Protein AF-A0A9D9LD03-F1 (afdb_monomer_lite)

pLDDT: mean 94.74, std 6.58, range [60.41, 98.44]

Structure (mmCIF, N/CA/C/O backbone):
data_AF-A0A9D9LD03-F1
#
_entry.id   AF-A0A9D9LD03-F1
#
loop_
_atom_site.group_PDB
_atom_site.id
_atom_site.type_sym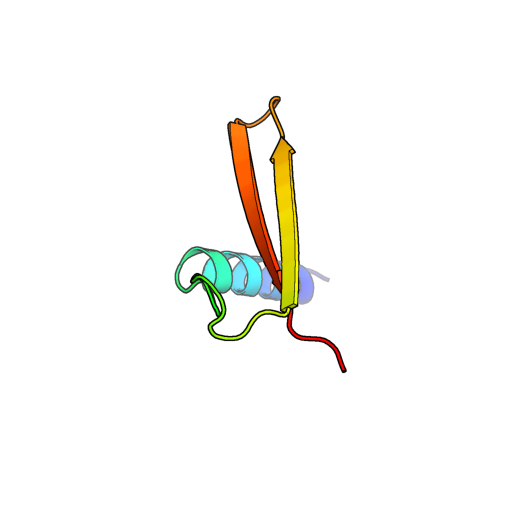bol
_atom_site.label_atom_id
_atom_site.label_alt_id
_atom_site.label_comp_id
_atom_site.label_asym_id
_atom_site.label_entity_id
_atom_site.label_seq_id
_atom_site.pdbx_PDB_ins_code
_atom_site.Cartn_x
_atom_site.Cartn_y
_atom_site.Cartn_z
_atom_site.occupancy
_atom_site.B_iso_or_equiv
_atom_site.auth_seq_id
_atom_site.auth_comp_id
_atom_site.auth_asym_id
_atom_site.auth_atom_id
_atom_site.pdbx_PDB_model_num
ATOM 1 N N . MET A 1 1 ? -27.313 7.962 5.403 1.00 60.41 1 MET A N 1
ATOM 2 C CA . MET A 1 1 ? -25.933 8.482 5.572 1.00 60.41 1 MET A CA 1
ATOM 3 C C . MET A 1 1 ? -25.072 7.597 6.481 1.00 60.41 1 MET A C 1
ATOM 5 O O . MET A 1 1 ? -23.865 7.616 6.290 1.00 60.41 1 MET A O 1
ATOM 9 N N . SER A 1 2 ? -25.638 6.824 7.425 1.00 71.44 2 SER A N 1
ATOM 10 C CA . SER A 1 2 ? -24.894 5.825 8.226 1.00 71.44 2 SER A CA 1
ATOM 11 C C . SER A 1 2 ? -24.458 4.603 7.410 1.00 71.44 2 SER A C 1
ATOM 13 O O . SER A 1 2 ? -23.303 4.211 7.484 1.00 71.44 2 SER A O 1
ATOM 15 N N . ASP A 1 3 ? -25.344 4.099 6.553 1.00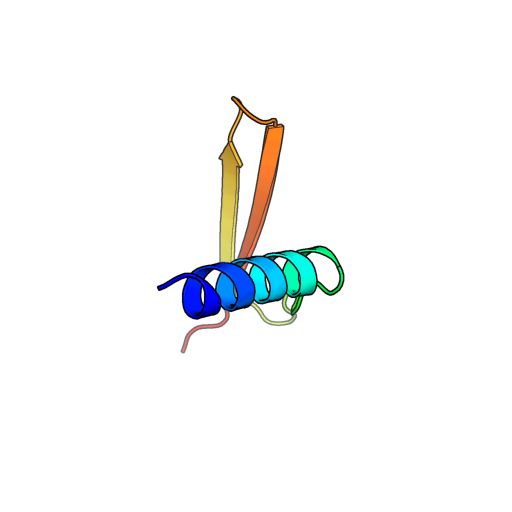 82.94 3 ASP A N 1
ATOM 16 C CA . ASP A 1 3 ? -25.143 2.885 5.745 1.00 82.94 3 ASP A CA 1
ATOM 17 C C . ASP A 1 3 ? -2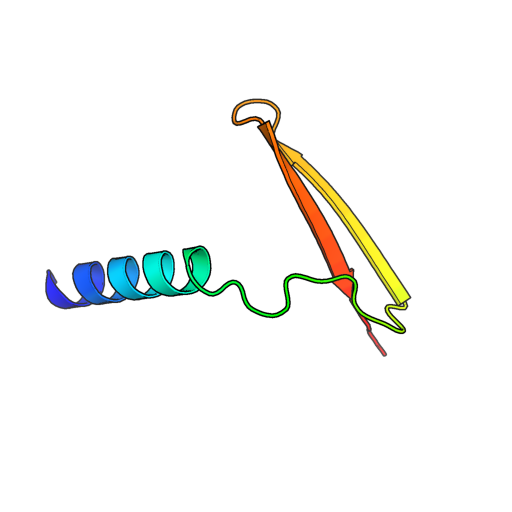3.873 2.937 4.872 1.00 82.94 3 ASP A C 1
ATOM 19 O O . ASP A 1 3 ? -23.032 2.046 4.885 1.00 82.94 3 ASP A O 1
ATOM 23 N N . LEU A 1 4 ? -23.630 4.076 4.213 1.00 88.94 4 LEU A N 1
ATOM 24 C CA . LEU A 1 4 ? -22.423 4.255 3.404 1.00 88.94 4 LEU A CA 1
ATOM 25 C C . LEU A 1 4 ? -21.132 4.225 4.250 1.00 88.94 4 LEU A C 1
ATOM 27 O O . LEU A 1 4 ? -20.104 3.734 3.793 1.00 88.94 4 LEU A O 1
ATOM 31 N N . ARG A 1 5 ? -21.168 4.741 5.488 1.00 90.69 5 ARG A N 1
ATOM 32 C CA . ARG A 1 5 ? -20.015 4.702 6.403 1.00 90.69 5 ARG A CA 1
ATOM 33 C C . ARG A 1 5 ? -19.739 3.275 6.872 1.00 90.69 5 ARG A C 1
ATOM 35 O O . ARG A 1 5 ? -18.575 2.890 6.939 1.00 90.69 5 ARG A O 1
ATOM 42 N N . GLU A 1 6 ? -20.789 2.523 7.182 1.00 92.25 6 GLU A N 1
ATOM 43 C CA . GLU A 1 6 ? -20.695 1.114 7.570 1.00 92.25 6 GLU A CA 1
ATOM 44 C C . GLU A 1 6 ? -20.095 0.282 6.431 1.00 92.25 6 GLU A C 1
ATOM 46 O O . GLU A 1 6 ? -19.104 -0.416 6.651 1.00 92.25 6 GLU A O 1
ATOM 51 N N . LEU A 1 7 ? -20.579 0.476 5.199 1.00 93.06 7 LEU A N 1
ATOM 52 C CA . LEU A 1 7 ? -20.017 -0.162 4.008 1.00 93.06 7 LEU A CA 1
ATOM 53 C C . LEU A 1 7 ? -18.524 0.156 3.827 1.00 93.06 7 LEU A C 1
ATOM 55 O O . LEU A 1 7 ? -17.720 -0.747 3.603 1.00 93.06 7 LEU A O 1
ATOM 59 N N . TYR A 1 8 ? -18.116 1.426 3.943 1.00 94.62 8 TYR A N 1
ATOM 60 C CA . TYR A 1 8 ? -16.699 1.785 3.822 1.00 94.62 8 TYR A CA 1
ATOM 61 C C . TYR A 1 8 ? -15.836 1.119 4.895 1.00 94.62 8 TYR A C 1
ATOM 63 O O . TYR A 1 8 ? -14.747 0.632 4.589 1.00 94.62 8 TYR A O 1
ATOM 71 N N . GLN A 1 9 ? -16.309 1.079 6.142 1.00 95.25 9 GLN A N 1
ATOM 72 C CA . GLN A 1 9 ? -15.572 0.446 7.230 1.00 95.25 9 GLN A CA 1
ATOM 73 C C . GLN A 1 9 ? -15.406 -1.059 6.992 1.00 95.25 9 GLN A C 1
ATOM 75 O O . GLN A 1 9 ? -14.310 -1.587 7.190 1.00 95.25 9 GLN A O 1
ATOM 80 N N . GLU A 1 10 ? -16.454 -1.738 6.527 1.00 95.56 10 GLU A N 1
ATOM 81 C CA . GLU A 1 10 ? -16.391 -3.156 6.181 1.00 95.56 10 GLU A CA 1
ATOM 82 C C . GLU A 1 10 ? -15.367 -3.418 5.070 1.00 95.56 10 GLU A C 1
ATOM 84 O O . GLU A 1 10 ? -14.509 -4.290 5.213 1.00 95.56 10 GLU A O 1
ATOM 89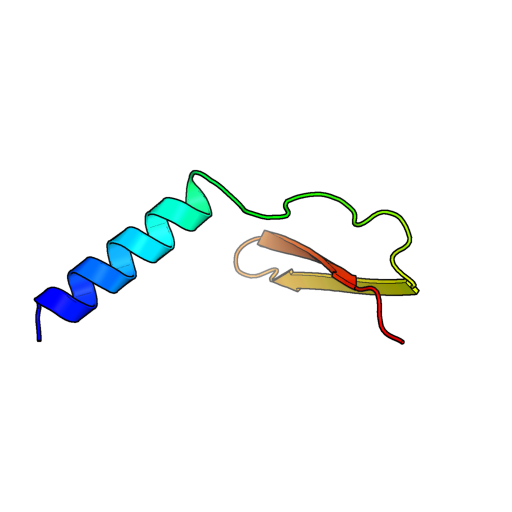 N N . VAL A 1 11 ? -15.384 -2.611 4.005 1.00 95.94 11 VAL A N 1
ATOM 90 C CA . VAL A 1 11 ? -14.446 -2.744 2.881 1.00 95.94 11 VAL A CA 1
ATOM 91 C C . VAL A 1 11 ? -12.996 -2.544 3.325 1.00 95.94 11 VAL A C 1
ATOM 93 O O . VAL A 1 11 ? -12.119 -3.298 2.897 1.00 95.94 11 VAL A O 1
ATOM 96 N N . ILE A 1 12 ? -12.726 -1.560 4.189 1.00 96.12 12 ILE A N 1
ATOM 97 C CA . ILE A 1 12 ? -11.381 -1.326 4.738 1.00 96.12 12 ILE A CA 1
ATOM 98 C C . ILE A 1 12 ? -10.925 -2.538 5.563 1.00 96.12 12 ILE A C 1
ATOM 100 O O . ILE A 1 12 ? -9.805 -3.024 5.388 1.00 96.12 12 ILE A O 1
ATOM 104 N N . LEU A 1 13 ? -11.797 -3.056 6.435 1.00 96.94 13 LEU A N 1
ATOM 105 C CA . LEU A 1 13 ? -11.491 -4.214 7.277 1.00 96.94 13 LEU A CA 1
ATOM 106 C C . LEU A 1 13 ? -11.270 -5.493 6.459 1.00 96.94 13 LEU A C 1
ATOM 108 O O . LEU A 1 13 ? -10.401 -6.289 6.818 1.00 96.94 13 LEU A O 1
ATOM 112 N N . ASP A 1 14 ? -12.014 -5.694 5.370 1.00 97.38 14 ASP A N 1
ATOM 113 C CA . ASP A 1 14 ? -11.808 -6.823 4.457 1.00 97.38 14 ASP A CA 1
ATOM 114 C C . ASP A 1 14 ? -10.422 -6.767 3.804 1.00 97.38 14 ASP A C 1
ATOM 116 O O . ASP A 1 14 ? -9.679 -7.742 3.881 1.00 97.38 14 ASP A O 1
ATOM 120 N N . HIS A 1 15 ? -10.018 -5.618 3.252 1.00 96.88 15 HIS A N 1
ATOM 121 C CA . HIS A 1 15 ? -8.702 -5.474 2.614 1.00 96.88 15 HIS A CA 1
ATOM 122 C C . HIS A 1 15 ? -7.545 -5.632 3.599 1.00 96.88 15 HIS A C 1
ATOM 124 O O . HIS A 1 15 ? -6.505 -6.174 3.231 1.00 96.88 15 HIS A O 1
ATOM 130 N N . TYR A 1 16 ? -7.722 -5.194 4.847 1.00 95.00 16 TYR A N 1
ATOM 131 C CA . TYR A 1 16 ? -6.733 -5.419 5.895 1.00 95.00 16 TYR A CA 1
ATOM 132 C C . TYR A 1 16 ? -6.589 -6.912 6.235 1.00 95.00 16 TYR A C 1
ATOM 134 O O . TYR A 1 16 ? -5.476 -7.418 6.356 1.00 95.00 16 TYR A O 1
ATOM 142 N N . LYS A 1 17 ? -7.709 -7.640 6.368 1.00 96.88 17 LYS A N 1
ATOM 143 C CA . LYS A 1 17 ? -7.703 -9.074 6.714 1.00 96.88 17 LYS A CA 1
ATOM 144 C C . LYS A 1 17 ? -7.303 -9.975 5.546 1.00 96.88 17 LYS A C 1
ATOM 146 O O . LYS A 1 17 ? -6.763 -11.057 5.767 1.00 96.88 17 LYS A O 1
ATOM 151 N N . ARG A 1 18 ? -7.631 -9.574 4.319 1.00 97.12 18 ARG A N 1
ATOM 152 C CA . ARG A 1 18 ? -7.446 -10.339 3.079 1.00 97.12 18 ARG A CA 1
ATOM 153 C C . ARG A 1 18 ? -6.789 -9.443 2.029 1.00 97.12 18 ARG A C 1
ATOM 155 O O . ARG A 1 18 ? -7.442 -9.050 1.057 1.00 97.12 18 ARG A O 1
ATOM 162 N N . PRO A 1 19 ? -5.506 -9.094 2.223 1.00 96.62 19 PRO A N 1
ATOM 163 C CA . PRO A 1 19 ? -4.821 -8.185 1.325 1.00 96.62 19 PRO A CA 1
ATOM 164 C C . PRO A 1 19 ? -4.682 -8.838 -0.051 1.00 96.62 19 PRO A C 1
ATOM 166 O O . PRO A 1 19 ? -4.235 -9.976 -0.199 1.00 96.62 19 PRO A O 1
ATOM 169 N N . ARG A 1 20 ? -5.129 -8.117 -1.075 1.00 96.62 20 ARG A N 1
ATOM 170 C C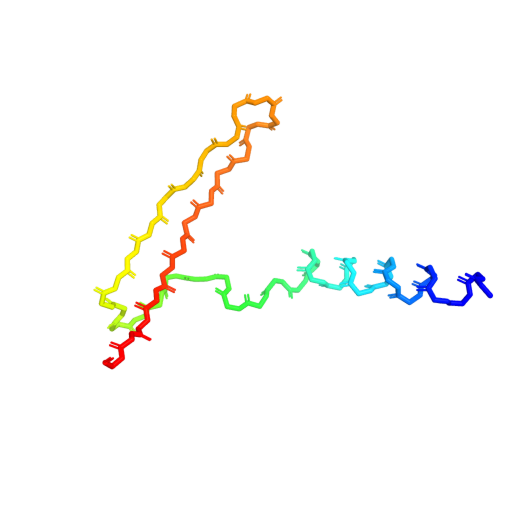A . ARG A 1 20 ? -5.157 -8.595 -2.460 1.00 96.62 20 ARG A CA 1
ATOM 171 C C . ARG A 1 20 ? -3.838 -8.228 -3.124 1.00 96.62 20 ARG A C 1
ATOM 173 O O . ARG A 1 20 ? -3.329 -7.137 -2.892 1.00 96.62 20 ARG A O 1
ATOM 180 N N . ASN A 1 21 ? -3.301 -9.121 -3.955 1.00 96.25 21 ASN A N 1
ATOM 181 C CA . ASN A 1 21 ? -2.027 -8.918 -4.659 1.00 96.25 21 ASN A CA 1
ATOM 182 C C . ASN A 1 21 ? -0.849 -8.571 -3.725 1.00 96.25 21 ASN A C 1
ATOM 184 O O . ASN A 1 21 ? 0.068 -7.859 -4.125 1.00 96.25 21 ASN A O 1
ATOM 188 N N . PHE A 1 22 ? -0.865 -9.061 -2.480 1.00 96.56 22 PHE A N 1
ATOM 189 C CA . PHE A 1 22 ? 0.184 -8.796 -1.492 1.00 96.56 22 PHE A CA 1
ATOM 190 C C . PHE A 1 22 ? 1.411 -9.680 -1.730 1.00 96.56 22 PHE A C 1
ATOM 192 O O . PHE A 1 22 ? 1.699 -10.618 -0.990 1.00 96.56 22 PHE A O 1
ATOM 199 N N . GLN A 1 23 ? 2.094 -9.409 -2.834 1.00 95.44 23 GLN A N 1
ATOM 200 C CA . GLN A 1 23 ? 3.260 -10.143 -3.296 1.00 95.44 23 GLN A CA 1
ATOM 201 C C . GLN A 1 23 ? 4.074 -9.274 -4.253 1.00 95.44 23 GLN A C 1
ATOM 203 O O . GLN A 1 23 ? 3.601 -8.251 -4.751 1.00 95.44 23 GLN A O 1
ATOM 208 N N . LYS A 1 24 ? 5.300 -9.706 -4.551 1.00 97.00 24 LYS A N 1
ATOM 209 C CA . LYS A 1 24 ? 6.009 -9.176 -5.717 1.00 97.00 24 LYS A CA 1
ATOM 210 C C . LYS A 1 24 ? 5.264 -9.618 -6.977 1.00 97.00 24 LYS A C 1
ATOM 212 O O . LYS A 1 24 ? 4.794 -10.750 -7.045 1.00 97.00 24 LYS A O 1
ATOM 217 N N . LEU A 1 25 ? 5.131 -8.720 -7.948 1.00 97.38 25 LEU A N 1
ATOM 218 C CA . LEU A 1 25 ? 4.516 -9.052 -9.229 1.00 97.38 25 LEU A CA 1
ATOM 219 C C . LEU A 1 25 ? 5.583 -9.638 -10.158 1.00 97.38 25 LEU A C 1
ATOM 221 O O . LEU A 1 25 ? 6.516 -8.934 -10.553 1.00 97.38 25 LEU A O 1
ATOM 225 N N . ASP A 1 26 ? 5.433 -10.910 -10.515 1.00 96.19 26 ASP A N 1
ATOM 226 C CA . ASP A 1 26 ? 6.306 -11.553 -11.495 1.00 96.19 26 ASP A CA 1
ATOM 227 C C . ASP A 1 26 ? 6.179 -10.865 -12.855 1.00 96.19 26 ASP A C 1
ATOM 229 O O . ASP A 1 26 ? 5.087 -10.530 -13.315 1.00 96.19 26 ASP A O 1
ATOM 233 N N . GLY A 1 27 ? 7.323 -10.621 -13.489 1.00 95.88 27 GLY A N 1
ATOM 234 C CA . GLY A 1 27 ? 7.391 -9.894 -14.752 1.00 95.88 27 GLY A CA 1
ATOM 235 C C . GLY A 1 27 ? 7.216 -8.380 -14.633 1.00 95.88 27 GLY A C 1
ATOM 236 O O . GLY A 1 27 ? 7.316 -7.717 -15.656 1.00 95.88 27 GLY A O 1
ATOM 237 N N . ALA A 1 28 ? 7.010 -7.801 -13.441 1.00 97.44 28 ALA A N 1
ATOM 238 C CA . ALA A 1 28 ? 6.899 -6.350 -13.286 1.00 97.44 28 ALA A CA 1
ATOM 239 C C . ALA A 1 28 ? 8.061 -5.604 -13.956 1.00 97.44 28 ALA A C 1
ATOM 241 O O . ALA A 1 28 ? 9.233 -5.904 -13.726 1.00 97.44 28 ALA A O 1
ATOM 242 N N . ASN A 1 29 ? 7.730 -4.593 -14.757 1.00 98.00 29 ASN A N 1
ATOM 243 C CA . ASN A 1 29 ? 8.713 -3.788 -15.473 1.00 98.00 29 ASN A CA 1
ATOM 244 C C . ASN A 1 29 ? 8.920 -2.401 -14.847 1.00 98.00 29 ASN A C 1
ATOM 246 O O . ASN A 1 29 ? 9.778 -1.646 -15.304 1.00 98.00 29 ASN A O 1
ATOM 250 N N . ARG A 1 30 ? 8.168 -2.053 -13.797 1.00 98.12 30 ARG A N 1
ATOM 251 C CA . ARG A 1 30 ? 8.360 -0.864 -12.956 1.00 98.12 30 ARG A CA 1
ATOM 252 C C . ARG A 1 30 ? 8.160 -1.244 -11.488 1.00 98.12 30 ARG A C 1
ATOM 254 O O . ARG A 1 30 ? 7.354 -2.118 -11.171 1.00 98.12 30 ARG A O 1
ATOM 261 N N . HIS A 1 31 ? 8.866 -0.565 -10.590 1.00 98.00 31 HIS A N 1
ATOM 262 C CA . HIS A 1 31 ? 8.621 -0.655 -9.153 1.00 98.00 31 HIS A CA 1
ATOM 263 C C . HIS A 1 31 ? 8.932 0.676 -8.467 1.00 98.00 31 HIS A C 1
ATOM 265 O O . HIS A 1 31 ? 9.702 1.482 -8.992 1.00 98.00 31 HIS A O 1
ATOM 271 N N . ALA A 1 32 ? 8.319 0.900 -7.310 1.00 98.19 32 ALA A N 1
ATOM 272 C CA . ALA A 1 32 ? 8.583 2.047 -6.454 1.00 98.19 32 ALA A CA 1
ATOM 273 C C . ALA A 1 32 ? 8.462 1.651 -4.980 1.00 98.19 32 ALA A C 1
ATOM 275 O O . ALA A 1 32 ? 7.642 0.805 -4.618 1.00 98.19 32 ALA A O 1
ATOM 276 N N . GLU A 1 33 ? 9.262 2.294 -4.138 1.00 98.06 33 GLU A N 1
ATOM 277 C CA . GLU A 1 33 ? 9.241 2.133 -2.687 1.00 98.06 33 GLU A CA 1
ATOM 278 C C . GLU A 1 33 ? 8.787 3.436 -2.027 1.00 98.06 33 GLU A C 1
ATOM 280 O O . GLU A 1 33 ? 9.117 4.532 -2.484 1.00 98.06 33 GLU A O 1
ATOM 285 N N . GLY A 1 34 ? 8.018 3.311 -0.949 1.00 97.38 34 GLY A N 1
ATOM 286 C CA . GLY A 1 34 ? 7.536 4.422 -0.145 1.00 97.38 34 GLY A CA 1
ATOM 287 C C . GLY A 1 34 ? 7.708 4.129 1.339 1.00 97.38 34 GLY A C 1
ATOM 288 O O . GLY A 1 34 ? 7.482 3.007 1.794 1.00 97.38 34 GLY A O 1
ATOM 289 N N . HIS A 1 35 ? 8.094 5.155 2.093 1.00 97.88 35 HIS A N 1
ATOM 290 C CA . HIS A 1 35 ? 8.274 5.080 3.538 1.00 97.88 35 HIS A CA 1
ATOM 291 C C . HIS A 1 35 ? 7.608 6.288 4.202 1.00 97.88 35 HIS A C 1
ATOM 293 O O . HIS A 1 35 ? 7.932 7.433 3.886 1.00 97.88 35 HIS A O 1
ATOM 299 N N . ASN A 1 36 ? 6.686 6.024 5.129 1.00 97.38 36 ASN A N 1
ATOM 300 C CA . ASN A 1 36 ? 6.074 7.019 6.004 1.00 97.38 36 ASN A CA 1
ATOM 301 C C . ASN A 1 36 ? 6.682 6.923 7.423 1.00 97.38 36 ASN A C 1
ATOM 303 O O . ASN A 1 36 ? 6.201 6.131 8.237 1.00 97.38 36 ASN A O 1
ATOM 307 N N . PRO A 1 37 ? 7.710 7.722 7.765 1.00 95.31 37 PRO A N 1
ATOM 308 C CA . PRO A 1 37 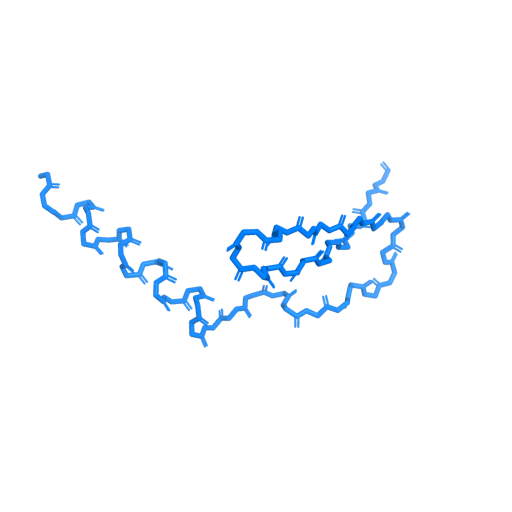? 8.443 7.579 9.027 1.00 95.31 37 PRO A CA 1
ATOM 309 C C . PRO A 1 37 ? 7.639 7.981 10.271 1.00 95.31 37 PRO A C 1
ATOM 311 O O . PRO A 1 37 ? 8.018 7.617 11.378 1.00 95.31 37 PRO A O 1
ATOM 314 N N . LEU A 1 38 ? 6.535 8.720 10.115 1.00 97.44 38 LEU A N 1
ATOM 315 C CA . LEU A 1 38 ? 5.688 9.123 11.244 1.00 97.44 38 LEU A CA 1
ATOM 316 C C . LEU A 1 38 ? 4.918 7.938 11.837 1.00 97.44 38 LEU A C 1
ATOM 318 O O . LEU A 1 38 ? 4.679 7.896 13.041 1.00 97.44 38 LEU A O 1
ATOM 322 N N . CYS A 1 39 ? 4.535 6.988 10.985 1.00 96.31 39 CYS A N 1
ATOM 323 C CA . CYS A 1 39 ? 3.775 5.798 11.365 1.00 96.31 39 CYS A CA 1
ATOM 324 C C . CYS A 1 39 ? 4.606 4.511 11.253 1.00 96.31 39 CYS A C 1
ATOM 326 O O . CYS A 1 39 ? 4.214 3.484 11.796 1.00 96.31 39 CYS A O 1
ATOM 328 N N . GLY A 1 40 ? 5.763 4.573 10.584 1.00 96.25 40 GLY A N 1
ATOM 329 C CA . GLY A 1 40 ? 6.625 3.425 10.308 1.00 96.25 40 GLY A CA 1
ATOM 330 C C . GLY A 1 40 ? 6.169 2.581 9.115 1.00 96.25 40 GLY A C 1
ATOM 331 O O . GLY A 1 40 ? 6.683 1.479 8.931 1.00 96.25 40 GLY A O 1
ATOM 332 N N . ASP A 1 41 ? 5.225 3.069 8.303 1.00 97.50 41 ASP A N 1
ATOM 333 C CA . ASP A 1 41 ? 4.706 2.308 7.166 1.00 97.50 41 ASP A CA 1
ATOM 334 C C . ASP A 1 41 ? 5.765 2.189 6.071 1.00 97.50 41 ASP A C 1
ATOM 336 O O . ASP A 1 41 ? 6.397 3.176 5.679 1.00 97.50 41 ASP A O 1
ATOM 340 N N . GLN A 1 42 ? 5.903 0.987 5.525 1.00 97.56 42 GLN A N 1
ATOM 341 C CA . GLN A 1 42 ? 6.763 0.696 4.385 1.00 97.56 42 GLN A CA 1
ATOM 342 C C . GLN A 1 42 ? 5.938 -0.007 3.315 1.00 97.56 42 GLN A C 1
ATOM 344 O O . GLN A 1 42 ? 5.233 -0.976 3.601 1.00 97.56 42 GLN A O 1
ATOM 349 N N . ILE A 1 43 ? 6.009 0.492 2.084 1.00 97.06 43 ILE A N 1
ATOM 350 C CA . ILE A 1 43 ? 5.236 -0.028 0.955 1.00 97.06 43 ILE A CA 1
ATOM 351 C C . ILE A 1 43 ? 6.166 -0.188 -0.244 1.00 97.06 43 ILE A C 1
ATOM 353 O O . ILE A 1 43 ? 6.943 0.710 -0.563 1.00 97.06 43 ILE A O 1
ATOM 357 N N . THR A 1 44 ? 6.031 -1.306 -0.953 1.00 97.88 44 THR A N 1
ATOM 358 C CA . THR A 1 44 ? 6.618 -1.496 -2.282 1.00 97.88 44 THR A CA 1
ATOM 359 C C . THR A 1 44 ? 5.504 -1.785 -3.276 1.00 97.88 44 THR A C 1
ATOM 361 O O . THR A 1 44 ? 4.678 -2.668 -3.045 1.00 97.88 44 THR A O 1
ATOM 364 N N . VAL A 1 45 ? 5.486 -1.056 -4.388 1.00 98.00 45 VAL A N 1
ATOM 365 C CA . VAL A 1 45 ? 4.519 -1.235 -5.474 1.00 98.00 45 VAL A CA 1
ATOM 366 C C . VAL A 1 45 ? 5.251 -1.756 -6.700 1.00 98.00 45 VAL A C 1
ATOM 368 O O . VAL A 1 45 ? 6.257 -1.184 -7.113 1.00 98.00 45 VAL A O 1
ATOM 371 N N . TYR A 1 46 ? 4.723 -2.821 -7.295 1.00 98.44 46 TYR A N 1
ATOM 372 C CA . TYR A 1 46 ? 5.203 -3.393 -8.549 1.00 98.44 46 TYR A CA 1
ATOM 373 C C . TYR A 1 46 ? 4.139 -3.199 -9.629 1.00 98.44 46 TYR A C 1
ATOM 375 O O . TYR A 1 46 ? 2.954 -3.403 -9.366 1.00 98.44 46 TYR A O 1
ATOM 383 N N . LEU A 1 47 ? 4.553 -2.818 -10.837 1.00 97.31 47 LEU A N 1
ATOM 384 C CA . LEU A 1 47 ? 3.662 -2.597 -11.975 1.00 97.31 47 LEU A CA 1
ATOM 385 C C . LEU A 1 47 ? 4.240 -3.251 -13.232 1.00 97.31 47 LEU A C 1
ATOM 387 O O . LEU A 1 47 ? 5.453 -3.250 -13.452 1.00 97.31 47 LEU A O 1
ATOM 391 N N . HIS A 1 48 ? 3.352 -3.765 -14.076 1.00 97.31 48 HIS A N 1
ATOM 392 C CA . HIS A 1 48 ? 3.645 -4.071 -15.470 1.00 97.31 48 HIS A CA 1
ATOM 393 C C . HIS A 1 48 ? 2.840 -3.101 -16.333 1.00 97.31 48 HIS A C 1
ATOM 395 O O . HIS A 1 48 ? 1.617 -3.057 -16.217 1.00 97.31 48 HIS A O 1
ATOM 401 N N . MET A 1 49 ? 3.517 -2.305 -17.154 1.00 94.69 49 MET A N 1
ATOM 402 C CA . MET A 1 49 ? 2.879 -1.390 -18.103 1.00 94.69 49 MET A CA 1
ATOM 403 C C . MET A 1 49 ? 3.365 -1.678 -19.518 1.00 94.69 49 MET A C 1
ATOM 405 O O . MET A 1 49 ? 4.551 -1.959 -19.691 1.00 94.69 49 MET A O 1
ATOM 409 N N . ASP A 1 50 ? 2.475 -1.564 -20.497 1.00 90.19 50 ASP A N 1
ATOM 410 C CA . ASP A 1 50 ? 2.801 -1.698 -21.921 1.00 90.19 50 ASP A CA 1
ATOM 411 C C . ASP A 1 50 ? 3.369 -0.394 -22.506 1.00 90.19 50 ASP A C 1
ATOM 413 O O . ASP A 1 50 ? 2.888 0.699 -22.114 1.00 90.19 50 ASP A O 1
#

Sequence (50 aa):
MSDLRELYQEVILDHYKRPRNFQKLDGANRHAEGHNPLCGDQITVYLHMD

Foldseek 3Di:
DVVVVVVVVVVVVCCVVPPPPPDADPPFPDKDWDADPVVGDIDIDTHHDD

Radius of gyration: 15.05 Å; chains: 1; bounding box: 35×21×33 Å

Secondary structure (DSSP, 8-state):
-HHHHHHHHHHHHHHHHS-TT-S--TT-SEEEEEEETTTTEEEEEEE---